Protein AF-A0A3R9M3G0-F1 (afdb_monomer)

Secondary structure (DSSP, 8-state):
-HHHHHHHHHHHHHHHHHHHHHHHHHHHHHHHHHHHHHHHHHHTT--GGGGHHHHHHHHHHHHHHHHHHHHHHHHHHHHHHHHHHHHHHHHHHHHHHHHHHHHHHHHH--

Mean predicted aligned error: 5.6 Å

Solvent-accessible surface area (backbone atoms only — not comparable to full-atom values): 6015 Å² total; per-residue (Å²): 109,68,70,58,50,53,50,53,52,50,50,54,52,51,53,51,50,53,50,52,54,50,52,54,50,48,52,52,51,52,52,51,53,52,49,51,51,52,53,49,29,61,74,69,74,47,57,71,74,82,47,42,67,58,55,50,51,53,51,50,53,51,52,53,49,51,52,53,50,51,55,51,50,54,52,51,51,52,52,50,51,51,52,52,51,56,50,50,53,54,49,52,54,49,53,49,50,53,51,49,50,54,53,51,52,60,58,74,75,106

Foldseek 3Di:
DVVVLVVVVVVLVVVLVVLVVVLVVLVVVLVVVVVVVVVVCVVVVHDVVVCVVVNVVSVVVNVVSVVVSVVVNVVSVVVNVVSVVVVVVVVVVVVVVVVVVVVVVVVVVD

Nearest PDB structures (foldseek):
  5xg2-assembly1_A  TM=6.307E-01  e=4.246E+00  Pyrococcus yayanosii CH1
  8i4v-assembly1_A  TM=4.478E-01  e=6.377E+00  Saccharomyces cerevisiae S288C
  6zbf-assembly1_D  TM=4.834E-01  e=8.949E+00  Plasmodium falciparum

Organism: Streptococcus oralis (NCBI:txid1303)

Radius of gyration: 26.91 Å; Cα contacts (8 Å, |Δi|>4): 25; chains: 1; bounding box: 56×14×83 Å

Structure (mmCIF, N/CA/C/O backbone):
data_AF-A0A3R9M3G0-F1
#
_entry.id   AF-A0A3R9M3G0-F1
#
loop_
_atom_site.group_PDB
_atom_site.id
_atom_site.type_symbol
_atom_site.label_atom_id
_atom_site.label_alt_id
_atom_site.label_comp_id
_atom_site.label_asym_id
_atom_site.label_entity_id
_atom_site.label_seq_id
_atom_site.pdbx_PDB_ins_code
_atom_site.Cartn_x
_atom_site.Cartn_y
_atom_site.Cartn_z
_atom_site.occupancy
_atom_site.B_iso_or_equiv
_atom_site.auth_seq_id
_atom_site.auth_comp_id
_atom_site.auth_asym_id
_atom_site.auth_atom_id
_atom_site.pdbx_PDB_model_num
ATOM 1 N N . MET A 1 1 ? 10.636 -7.422 -22.770 1.00 81.06 1 MET A N 1
ATOM 2 C CA . MET A 1 1 ? 11.264 -6.459 -21.835 1.00 81.06 1 MET A CA 1
ATOM 3 C C . MET A 1 1 ? 10.241 -5.455 -21.347 1.00 81.06 1 MET A C 1
ATOM 5 O O . MET A 1 1 ? 10.006 -5.418 -20.151 1.00 81.06 1 MET A O 1
ATOM 9 N N . GLU A 1 2 ? 9.591 -4.715 -22.246 1.00 89.19 2 GLU A N 1
ATOM 10 C CA . GLU A 1 2 ? 8.506 -3.792 -21.883 1.00 89.19 2 GLU A CA 1
ATOM 11 C C . GLU A 1 2 ? 7.315 -4.504 -21.225 1.00 89.19 2 GLU A C 1
ATOM 13 O O . GLU A 1 2 ? 6.927 -4.134 -20.124 1.00 89.19 2 GLU A O 1
ATOM 18 N N . ASP A 1 3 ? 6.819 -5.599 -21.808 1.00 92.31 3 ASP A N 1
ATOM 19 C CA . ASP A 1 3 ? 5.690 -6.355 -21.233 1.00 92.31 3 ASP A CA 1
ATOM 20 C C . ASP A 1 3 ? 5.959 -6.874 -19.813 1.00 92.31 3 ASP A C 1
ATOM 22 O O . ASP A 1 3 ? 5.081 -6.871 -18.951 1.00 92.31 3 ASP A O 1
ATOM 26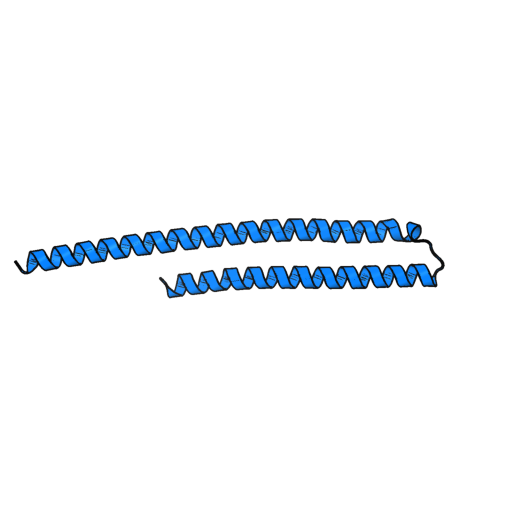 N N . GLU A 1 4 ? 7.191 -7.315 -19.548 1.00 91.12 4 GLU A N 1
ATOM 27 C CA . GLU A 1 4 ? 7.599 -7.807 -18.232 1.00 91.12 4 GLU A CA 1
ATOM 28 C C . GLU A 1 4 ? 7.693 -6.662 -17.216 1.00 91.12 4 GLU A C 1
ATOM 30 O O . GLU A 1 4 ? 7.199 -6.795 -16.096 1.00 91.12 4 GLU A O 1
ATOM 35 N N . TYR A 1 5 ? 8.242 -5.516 -17.630 1.00 92.19 5 TYR A N 1
ATOM 36 C CA . TYR A 1 5 ? 8.252 -4.285 -16.841 1.00 92.19 5 TYR A CA 1
ATOM 37 C C . TYR A 1 5 ? 6.827 -3.823 -16.502 1.00 92.19 5 TYR A C 1
ATOM 39 O O . TYR A 1 5 ? 6.522 -3.570 -15.336 1.00 92.19 5 TYR A O 1
ATOM 47 N N . LEU A 1 6 ? 5.927 -3.782 -17.488 1.00 94.50 6 LEU A N 1
ATOM 48 C CA . LEU A 1 6 ? 4.528 -3.393 -17.293 1.00 94.50 6 LEU A CA 1
ATOM 49 C C . LEU A 1 6 ? 3.797 -4.354 -16.354 1.00 94.50 6 LEU A C 1
ATOM 51 O O . LEU A 1 6 ? 3.055 -3.915 -15.474 1.00 94.50 6 LEU A O 1
ATOM 55 N N . LYS A 1 7 ? 4.043 -5.661 -16.488 1.00 95.44 7 LYS A N 1
ATOM 56 C CA . LYS A 1 7 ? 3.483 -6.669 -15.586 1.00 95.44 7 LYS A CA 1
ATOM 57 C C . LYS A 1 7 ? 3.948 -6.448 -14.148 1.00 95.44 7 LYS A C 1
ATOM 59 O O . LYS A 1 7 ? 3.116 -6.441 -13.246 1.00 95.44 7 LYS A O 1
ATOM 64 N N . GLN A 1 8 ? 5.243 -6.231 -13.922 1.00 92.81 8 GLN A N 1
ATOM 65 C CA . GLN A 1 8 ? 5.771 -5.962 -12.580 1.00 92.81 8 GLN A CA 1
ATOM 66 C C . GLN A 1 8 ? 5.240 -4.634 -12.014 1.00 92.81 8 GLN A C 1
ATOM 68 O O . GLN A 1 8 ? 4.831 -4.572 -10.855 1.00 92.81 8 GLN A O 1
ATOM 73 N N . LYS A 1 9 ? 5.107 -3.595 -12.839 1.00 93.69 9 LYS A N 1
ATOM 74 C CA . LYS A 1 9 ? 4.496 -2.323 -12.430 1.00 93.69 9 LYS A CA 1
ATOM 75 C C . LYS A 1 9 ? 3.038 -2.479 -11.986 1.00 93.69 9 LYS A C 1
ATOM 77 O O . LYS A 1 9 ? 2.629 -1.936 -10.958 1.00 93.69 9 LYS A O 1
ATOM 82 N N . ALA A 1 10 ? 2.268 -3.289 -12.711 1.00 94.94 10 ALA A N 1
ATOM 83 C CA . ALA A 1 10 ? 0.909 -3.638 -12.314 1.00 94.94 10 ALA A CA 1
ATOM 84 C C . ALA A 1 10 ? 0.881 -4.385 -10.968 1.00 94.94 10 ALA A C 1
ATOM 86 O O . ALA A 1 10 ? -0.008 -4.137 -10.155 1.00 94.94 10 ALA A O 1
ATOM 87 N N . THR A 1 11 ? 1.874 -5.239 -10.678 1.00 95.69 11 THR A N 1
ATOM 88 C CA . THR A 1 11 ? 1.952 -5.902 -9.364 1.00 95.69 11 THR A CA 1
ATOM 89 C C . THR A 1 11 ? 2.177 -4.924 -8.214 1.00 95.69 11 THR A C 1
ATOM 91 O O . THR A 1 11 ? 1.505 -5.060 -7.195 1.00 95.69 11 THR A O 1
ATOM 94 N N . PHE A 1 12 ? 3.021 -3.898 -8.377 1.00 93.31 12 PHE A N 1
ATOM 95 C CA . PHE A 1 12 ? 3.203 -2.864 -7.348 1.00 93.31 12 PHE A CA 1
ATOM 96 C C . PHE A 1 12 ? 1.925 -2.058 -7.110 1.00 93.31 12 PHE A C 1
ATOM 98 O O . PHE A 1 12 ? 1.551 -1.801 -5.965 1.00 93.31 12 PHE A O 1
ATOM 105 N N . THR A 1 13 ? 1.202 -1.731 -8.184 1.00 93.31 13 THR A N 1
ATOM 106 C CA . THR A 1 13 ? -0.094 -1.042 -8.088 1.00 93.31 13 THR A CA 1
ATOM 107 C C . THR A 1 13 ? -1.112 -1.887 -7.320 1.00 93.31 13 THR A C 1
ATOM 109 O O . THR A 1 13 ? -1.757 -1.390 -6.398 1.00 93.31 13 THR A O 1
ATOM 112 N N . ASN A 1 14 ? -1.212 -3.180 -7.637 1.00 95.81 14 ASN A N 1
ATOM 113 C CA . ASN A 1 14 ? -2.104 -4.094 -6.924 1.00 95.81 14 ASN A CA 1
ATOM 114 C C . ASN A 1 14 ? -1.730 -4.212 -5.442 1.00 95.81 14 ASN A C 1
ATOM 116 O O . ASN A 1 14 ? -2.604 -4.115 -4.587 1.00 95.81 14 ASN A O 1
ATOM 120 N N . GLN A 1 15 ? -0.440 -4.339 -5.124 1.00 94.25 15 GLN A N 1
ATOM 121 C CA . GLN A 1 15 ? 0.028 -4.421 -3.738 1.00 94.25 15 GLN A CA 1
ATOM 122 C C . GLN A 1 15 ? -0.301 -3.154 -2.936 1.00 94.25 15 GLN A C 1
ATOM 124 O O . GLN A 1 15 ? -0.714 -3.252 -1.781 1.00 94.25 15 GLN A O 1
ATOM 129 N N . ARG A 1 16 ? -0.183 -1.963 -3.537 1.00 94.12 16 ARG A N 1
ATOM 130 C CA . ARG A 1 16 ? -0.610 -0.707 -2.896 1.00 94.12 16 ARG A CA 1
ATOM 131 C C . ARG A 1 16 ? -2.117 -0.665 -2.666 1.00 94.12 16 ARG A C 1
ATOM 133 O O . ARG A 1 16 ? -2.551 -0.308 -1.574 1.00 94.12 16 ARG A O 1
ATOM 140 N N . ASN A 1 17 ? -2.908 -1.073 -3.656 1.00 94.88 17 ASN A N 1
ATOM 141 C CA . ASN A 1 17 ? -4.363 -1.136 -3.515 1.00 94.88 17 ASN A CA 1
ATOM 142 C C . ASN A 1 17 ? -4.770 -2.079 -2.376 1.00 94.88 17 ASN A C 1
ATOM 144 O O . ASN A 1 17 ? -5.566 -1.699 -1.521 1.00 94.88 17 ASN A O 1
ATOM 148 N N . GLU A 1 18 ? -4.162 -3.263 -2.297 1.00 95.50 18 GLU A N 1
ATOM 149 C CA . GLU A 1 18 ? -4.408 -4.215 -1.211 1.00 95.50 18 GLU A CA 1
ATOM 150 C C . GLU A 1 18 ? -4.067 -3.633 0.169 1.00 95.50 18 GLU A C 1
ATOM 152 O O . GLU A 1 18 ? -4.801 -3.866 1.135 1.00 95.50 18 GLU A O 1
ATOM 157 N N . LEU A 1 19 ? -2.976 -2.868 0.284 1.00 94.88 19 LEU A N 1
ATOM 158 C CA . LEU A 1 19 ? -2.612 -2.187 1.530 1.00 94.88 19 LEU A CA 1
ATOM 159 C C . LEU A 1 19 ? -3.653 -1.143 1.930 1.00 94.88 19 LEU A C 1
ATOM 161 O O . LEU A 1 19 ? -4.070 -1.127 3.090 1.00 94.88 19 LEU A O 1
ATOM 165 N N . TYR A 1 20 ? -4.117 -0.323 0.985 1.00 93.12 20 TYR A N 1
ATOM 166 C CA . TYR A 1 20 ? -5.169 0.658 1.251 1.00 93.12 20 TYR A CA 1
ATOM 167 C C . TYR A 1 20 ? -6.476 -0.008 1.668 1.00 93.12 20 TYR A C 1
ATOM 169 O O . TYR A 1 20 ? -7.056 0.367 2.684 1.00 93.12 20 TYR A O 1
ATOM 177 N N . GLU A 1 21 ? -6.894 -1.068 0.979 1.00 95.69 21 GLU A N 1
ATOM 178 C CA . GLU A 1 21 ? -8.087 -1.822 1.360 1.00 95.69 21 GLU A CA 1
ATOM 179 C C . GLU A 1 21 ? -7.964 -2.463 2.746 1.00 95.69 21 GLU A C 1
ATOM 181 O O . GLU A 1 21 ? -8.948 -2.574 3.479 1.00 95.69 21 GLU A O 1
ATOM 186 N N . ARG A 1 22 ? -6.779 -2.961 3.117 1.00 93.88 22 ARG A N 1
ATOM 187 C CA . ARG A 1 22 ? -6.540 -3.521 4.457 1.00 93.88 22 ARG A CA 1
ATOM 188 C C . ARG A 1 22 ? -6.608 -2.440 5.528 1.00 93.88 22 ARG A C 1
ATOM 190 O O . ARG A 1 22 ? -7.267 -2.657 6.541 1.00 93.88 22 ARG A O 1
ATOM 197 N N . ARG A 1 23 ? -5.994 -1.282 5.285 1.00 93.50 23 ARG A N 1
ATOM 198 C CA . ARG A 1 23 ? -6.057 -0.124 6.183 1.00 93.50 23 ARG A CA 1
ATOM 199 C C . ARG A 1 23 ? -7.498 0.341 6.385 1.00 93.50 23 ARG A C 1
ATOM 201 O O . ARG A 1 23 ? -7.928 0.535 7.517 1.00 93.50 23 ARG A O 1
ATOM 208 N N . ASP A 1 24 ? -8.257 0.468 5.304 1.00 94.88 24 ASP A N 1
ATOM 209 C CA . ASP A 1 24 ? -9.642 0.932 5.362 1.00 94.88 24 ASP A CA 1
ATOM 210 C C . ASP A 1 24 ? -10.552 -0.099 6.052 1.00 94.88 24 ASP A C 1
ATOM 212 O O . ASP A 1 24 ? -11.443 0.265 6.820 1.00 94.88 24 ASP A O 1
ATOM 216 N N . ARG A 1 25 ? -10.299 -1.401 5.845 1.00 95.56 25 ARG A N 1
ATOM 217 C CA . ARG A 1 25 ? -10.964 -2.475 6.603 1.00 95.56 25 ARG A CA 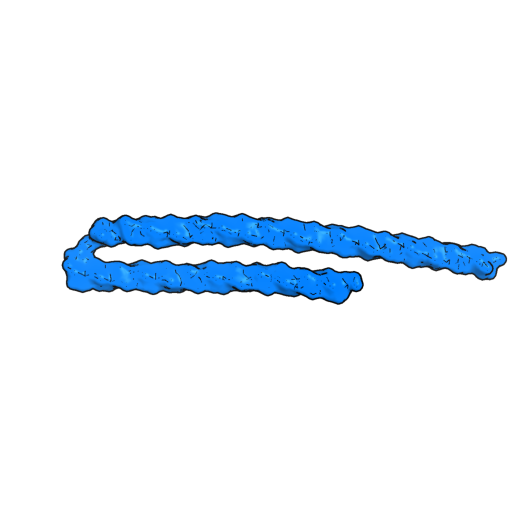1
ATOM 218 C C . ARG A 1 25 ? -10.667 -2.387 8.095 1.00 95.56 25 ARG A C 1
ATOM 220 O O . ARG A 1 25 ? -11.598 -2.497 8.887 1.00 95.56 25 ARG A O 1
ATOM 227 N N . LEU A 1 26 ? -9.408 -2.174 8.478 1.00 94.69 26 LEU A N 1
ATOM 228 C CA . LEU A 1 26 ? -9.033 -2.032 9.883 1.00 94.69 26 LEU A CA 1
ATOM 229 C C . LEU A 1 26 ? -9.724 -0.824 10.524 1.00 94.69 26 LEU A C 1
ATOM 231 O O . LEU A 1 26 ? -10.282 -0.965 11.606 1.00 94.69 26 LEU A O 1
ATOM 235 N N . ALA A 1 27 ? -9.753 0.323 9.843 1.00 94.44 27 ALA A N 1
ATOM 236 C CA . ALA A 1 27 ? -10.424 1.521 10.346 1.00 94.44 27 ALA A CA 1
ATOM 237 C C . ALA A 1 27 ? -11.909 1.261 10.657 1.00 94.44 27 ALA A C 1
ATOM 239 O O . ALA A 1 27 ? -12.382 1.622 11.732 1.00 94.44 27 ALA A O 1
ATOM 240 N N . ARG A 1 28 ? -12.618 0.554 9.765 1.00 96.19 28 ARG A N 1
ATOM 241 C CA . ARG A 1 28 ? -14.020 0.160 9.990 1.00 96.19 28 ARG A CA 1
ATOM 242 C C . ARG A 1 28 ? -14.184 -0.792 11.172 1.00 96.19 28 ARG A C 1
ATOM 244 O O . ARG A 1 28 ? -15.133 -0.649 11.931 1.00 96.19 28 ARG A O 1
ATOM 251 N N . ILE A 1 29 ? -13.282 -1.765 11.325 1.00 96.06 29 ILE A N 1
ATOM 252 C CA . ILE A 1 29 ? -13.314 -2.701 12.461 1.00 96.06 29 ILE A CA 1
ATOM 253 C C . ILE A 1 29 ? -13.102 -1.942 13.771 1.00 96.06 29 ILE A C 1
ATOM 255 O O . ILE A 1 29 ? -13.837 -2.159 14.724 1.00 96.06 29 ILE A O 1
ATOM 259 N N . VAL A 1 30 ? -12.129 -1.032 13.818 1.00 94.69 30 VAL A N 1
ATOM 260 C CA . VAL A 1 30 ? -11.848 -0.229 15.015 1.00 94.69 30 VAL A CA 1
ATOM 261 C C . VAL A 1 30 ? -13.036 0.659 15.382 1.00 94.69 30 VAL A C 1
ATOM 263 O O . VAL A 1 30 ? -13.378 0.753 16.558 1.00 94.69 30 VAL A O 1
ATOM 266 N N . GLU A 1 31 ? -13.694 1.268 14.395 1.00 95.50 31 GLU A N 1
ATOM 267 C CA . GLU A 1 31 ? -14.910 2.057 14.608 1.00 95.50 31 GLU A CA 1
ATOM 268 C C . GLU A 1 31 ? -16.066 1.203 15.159 1.00 95.50 31 GLU A C 1
ATOM 270 O O . GLU A 1 31 ? -16.704 1.585 16.142 1.00 95.50 31 GLU A O 1
ATOM 275 N N . ASP A 1 32 ? -16.295 0.019 14.583 1.00 97.19 32 ASP A N 1
ATOM 276 C CA . ASP A 1 32 ? -17.317 -0.927 15.045 1.00 97.19 32 ASP A CA 1
ATOM 277 C C . ASP A 1 32 ? -17.041 -1.412 16.480 1.00 97.19 32 ASP A C 1
ATOM 279 O O . ASP A 1 32 ? -17.924 -1.385 17.339 1.00 97.19 32 ASP A O 1
ATOM 283 N N . GLU A 1 33 ? -15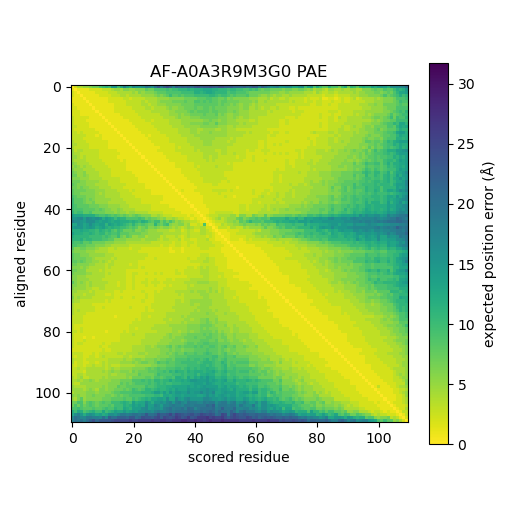.797 -1.785 16.787 1.00 96.25 33 GLU A N 1
ATOM 284 C CA . GLU A 1 33 ? -15.386 -2.224 18.124 1.00 96.25 33 GLU A CA 1
ATOM 285 C C . GLU A 1 33 ? -15.486 -1.102 19.171 1.00 96.25 33 GLU A C 1
ATOM 287 O O . GLU A 1 33 ? -15.977 -1.325 20.283 1.00 96.25 33 GLU A O 1
ATOM 292 N N . ALA A 1 34 ? -15.112 0.131 18.818 1.00 95.25 34 ALA A N 1
ATOM 293 C CA . ALA A 1 34 ? -15.312 1.294 19.681 1.00 95.25 34 ALA A CA 1
ATOM 294 C C . ALA A 1 34 ? -16.807 1.550 19.954 1.00 95.25 34 ALA A C 1
ATOM 296 O O . ALA A 1 34 ? -17.199 1.833 21.094 1.00 95.25 34 ALA A O 1
ATOM 297 N N . GLY A 1 35 ? -17.655 1.395 18.934 1.00 95.12 35 GLY A N 1
ATOM 298 C CA . GLY A 1 35 ? -19.108 1.499 19.060 1.00 95.12 35 GLY A CA 1
ATOM 299 C C . GLY A 1 35 ? -19.700 0.434 19.987 1.00 95.12 35 GLY A C 1
ATOM 300 O O . GLY A 1 35 ? -20.505 0.754 20.868 1.00 95.12 35 GLY A O 1
ATOM 301 N N . LYS A 1 36 ? -19.258 -0.824 19.858 1.00 96.44 36 LYS A N 1
ATOM 302 C CA . LYS A 1 36 ? -19.671 -1.928 20.742 1.00 96.44 36 LYS A CA 1
ATOM 303 C C . LYS A 1 36 ? -19.288 -1.671 22.194 1.00 96.44 36 LYS A C 1
ATOM 305 O O . LYS A 1 36 ? -20.134 -1.844 23.073 1.00 96.44 36 LYS A O 1
ATOM 310 N N . MET A 1 37 ? -18.057 -1.225 22.450 1.00 95.31 37 MET A N 1
ATOM 311 C CA . MET A 1 37 ? -17.616 -0.892 23.807 1.00 95.31 37 MET A CA 1
ATOM 312 C C . MET A 1 37 ? -18.430 0.266 24.386 1.00 95.31 37 MET A C 1
ATOM 314 O O . MET A 1 37 ? -18.903 0.186 25.517 1.00 95.31 37 MET A O 1
ATOM 318 N N . THR A 1 38 ? -18.689 1.306 23.593 1.00 93.56 38 THR A N 1
ATOM 319 C CA . THR A 1 38 ? -19.529 2.435 24.019 1.00 93.56 38 THR A CA 1
ATOM 320 C C . THR A 1 38 ? -20.926 1.961 24.425 1.00 93.56 38 THR A C 1
ATOM 322 O O . THR A 1 38 ? -21.415 2.308 25.501 1.00 93.56 38 THR A O 1
ATOM 325 N N . ALA A 1 39 ? -21.557 1.117 23.605 1.00 94.75 39 ALA A N 1
ATOM 326 C CA . ALA A 1 39 ? -22.873 0.560 23.901 1.00 94.75 39 ALA A CA 1
ATOM 327 C C . ALA A 1 39 ? -22.863 -0.354 25.139 1.00 94.75 39 ALA A C 1
ATOM 329 O O . ALA A 1 39 ? -23.825 -0.361 25.909 1.00 94.75 39 ALA A O 1
ATOM 330 N N . PHE A 1 40 ? -21.790 -1.122 25.344 1.00 94.75 40 PHE A N 1
ATOM 331 C CA . PHE A 1 40 ? -21.608 -1.958 26.529 1.00 94.75 40 PHE A CA 1
ATOM 332 C C . PHE A 1 40 ? -21.528 -1.116 27.808 1.00 94.75 40 PHE A C 1
ATOM 334 O O . PHE A 1 40 ? -22.281 -1.370 28.750 1.00 94.75 40 PHE A O 1
ATOM 341 N N . LEU A 1 41 ? -20.688 -0.076 27.813 1.00 94.25 41 LEU A N 1
ATOM 342 C CA . LEU A 1 41 ? -20.538 0.824 28.958 1.00 94.25 41 LEU A CA 1
ATOM 343 C C . LEU A 1 41 ? -21.865 1.508 29.305 1.00 94.25 41 LEU A C 1
ATOM 345 O O . LEU A 1 41 ? -22.283 1.497 30.461 1.00 94.25 41 LEU A O 1
ATOM 349 N N . GLN A 1 42 ? -22.582 2.011 28.295 1.00 92.88 42 GLN A N 1
ATOM 350 C CA . GLN A 1 42 ? -23.892 2.640 28.483 1.00 92.88 42 GLN A CA 1
ATOM 351 C C . GLN A 1 42 ? -24.917 1.689 29.114 1.00 92.88 42 GLN A C 1
ATOM 353 O O . GLN A 1 42 ? -25.619 2.073 30.048 1.00 92.88 42 GLN A O 1
ATOM 358 N N . LYS A 1 43 ? -25.004 0.440 28.632 1.00 94.19 43 LYS A N 1
ATOM 359 C CA . LYS A 1 43 ? -25.945 -0.560 29.169 1.00 94.19 43 LYS A CA 1
ATOM 360 C C . LYS A 1 43 ? -25.616 -0.967 30.600 1.00 94.19 43 LYS A C 1
ATOM 362 O O . LYS A 1 43 ? -26.531 -1.196 31.384 1.00 94.19 43 LYS A O 1
ATOM 367 N N . GLY A 1 44 ? -24.331 -1.069 30.925 1.00 90.50 44 GLY A N 1
ATOM 368 C CA . GLY A 1 44 ? -23.867 -1.413 32.265 1.00 90.50 44 GLY A CA 1
ATOM 369 C C . GLY A 1 44 ? -23.853 -0.244 33.250 1.00 90.50 44 GLY A C 1
ATOM 370 O O . GLY A 1 44 ? -23.489 -0.454 34.401 1.00 90.50 44 GLY A O 1
ATOM 371 N N . GLN A 1 45 ? -24.236 0.968 32.817 1.00 89.00 45 GLN A N 1
ATOM 372 C CA . GLN A 1 45 ? -24.077 2.210 33.589 1.00 89.00 45 GLN A CA 1
ATOM 373 C C . GLN A 1 45 ? -22.623 2.447 34.040 1.00 89.00 45 GLN A C 1
ATOM 375 O O . GLN A 1 45 ? -22.372 3.086 35.060 1.00 89.00 45 GLN A O 1
ATOM 380 N N . TYR A 1 46 ? -21.669 1.930 33.265 1.00 90.75 46 TYR A N 1
ATOM 381 C CA . TYR A 1 46 ? -20.245 2.124 33.484 1.00 90.75 46 TYR A CA 1
ATOM 382 C C . TYR A 1 46 ? -19.798 3.469 32.917 1.00 90.75 46 TYR A C 1
ATOM 384 O O . TYR A 1 46 ? -20.387 4.022 31.983 1.00 90.75 46 TYR A O 1
ATOM 392 N N . SER A 1 47 ? -18.731 3.998 33.495 1.00 87.62 47 SER A N 1
ATOM 393 C CA . SER A 1 47 ? -18.094 5.220 33.037 1.00 87.62 47 SER A CA 1
ATOM 394 C C . SER A 1 47 ? -17.145 4.940 31.869 1.00 87.62 47 SER A C 1
ATOM 396 O O . SER A 1 47 ? -16.717 3.813 31.629 1.00 87.62 47 SER A O 1
ATOM 398 N N . TYR A 1 48 ? -16.746 5.993 31.157 1.00 86.44 48 TYR A N 1
ATOM 399 C CA . TYR A 1 48 ? -15.703 5.886 30.135 1.00 86.44 48 TYR A CA 1
ATOM 400 C C . TYR A 1 48 ? -14.370 5.355 30.699 1.00 86.44 48 TYR A C 1
ATOM 402 O O . TYR A 1 48 ? -13.644 4.659 29.993 1.00 86.44 48 TYR A O 1
ATOM 410 N N . GLN A 1 49 ? -14.065 5.642 31.972 1.00 90.69 49 GLN A N 1
ATOM 411 C CA . GLN A 1 49 ? -12.837 5.183 32.632 1.00 90.69 49 GLN A CA 1
ATOM 412 C C . GLN A 1 49 ? -12.769 3.654 32.712 1.00 90.69 49 GLN A C 1
ATOM 414 O O . GLN A 1 49 ? -11.695 3.082 32.544 1.00 90.69 49 GLN A O 1
ATOM 419 N N . ASP A 1 50 ? -13.916 2.989 32.860 1.00 90.56 50 ASP A N 1
ATOM 420 C CA . ASP A 1 50 ? -13.996 1.527 32.914 1.00 90.56 50 ASP A CA 1
ATOM 421 C C . ASP A 1 50 ? -13.607 0.870 31.574 1.00 90.56 50 ASP A C 1
ATOM 423 O O . ASP A 1 50 ? -13.158 -0.274 31.544 1.00 90.56 50 ASP A O 1
ATOM 427 N N . GLY A 1 51 ? -13.726 1.603 30.460 1.00 91.62 51 GLY A N 1
ATOM 428 C CA 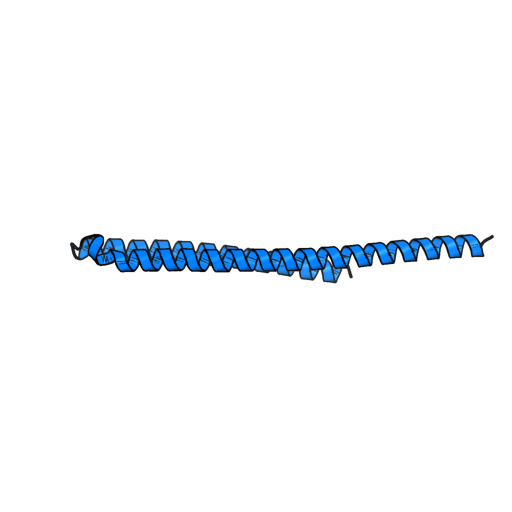. GLY A 1 51 ? -13.302 1.172 29.124 1.00 91.62 51 GLY A CA 1
ATOM 429 C C . GLY A 1 51 ? -11.998 1.802 28.632 1.00 91.62 51 GLY A C 1
ATOM 430 O O . GLY A 1 51 ? -11.601 1.555 27.495 1.00 91.62 51 GLY A O 1
ATOM 431 N N . GLU A 1 52 ? -11.315 2.619 29.439 1.00 94.69 52 GLU A N 1
ATOM 432 C CA . GLU A 1 52 ? -10.171 3.415 28.978 1.00 94.69 52 GLU A CA 1
ATOM 433 C C . GLU A 1 52 ? -9.049 2.539 28.405 1.00 94.69 52 GLU A C 1
ATOM 435 O O . GLU A 1 52 ? -8.496 2.843 27.348 1.00 94.69 52 GLU A O 1
ATOM 440 N N . GLN A 1 53 ? -8.741 1.424 29.073 1.00 95.06 53 GLN A N 1
ATOM 441 C CA . GLN A 1 53 ? -7.714 0.489 28.609 1.00 95.06 53 GLN A CA 1
ATOM 442 C C . GLN A 1 53 ? -8.045 -0.074 27.224 1.00 95.06 53 GLN A C 1
ATOM 444 O O . GLN A 1 53 ? -7.160 -0.160 26.379 1.00 95.06 53 GLN A O 1
ATOM 449 N N . PHE A 1 54 ? -9.316 -0.384 26.963 1.00 95.12 54 PHE A N 1
ATOM 450 C CA . PHE A 1 54 ? -9.760 -0.885 25.666 1.00 95.12 54 PH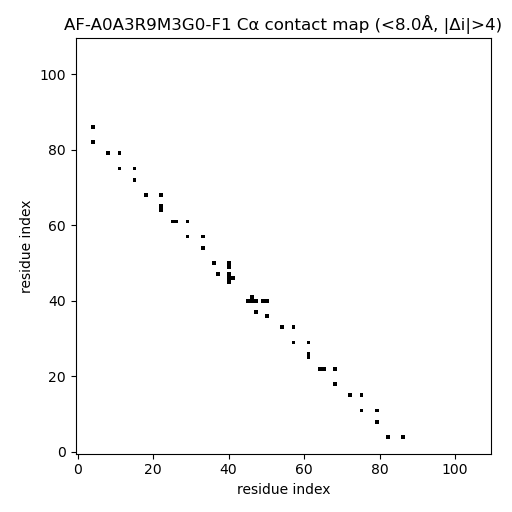E A CA 1
ATOM 451 C C . PHE A 1 54 ? -9.566 0.155 24.559 1.00 95.12 54 PHE A C 1
ATOM 453 O O . PHE A 1 54 ? -8.988 -0.156 23.519 1.00 95.12 54 PHE A O 1
ATOM 460 N N . TYR A 1 55 ? -9.983 1.404 24.792 1.00 95.12 55 TYR A N 1
ATOM 461 C CA . TYR A 1 55 ? -9.792 2.472 23.807 1.00 95.12 55 TYR A CA 1
ATOM 462 C C . TYR A 1 55 ? -8.312 2.776 23.566 1.00 95.12 55 TYR A C 1
ATOM 464 O O . TYR A 1 55 ? -7.913 2.966 22.418 1.00 95.12 55 TYR A O 1
ATOM 472 N N . ARG A 1 56 ? -7.480 2.747 24.616 1.00 96.19 56 ARG A N 1
ATOM 473 C CA . ARG A 1 56 ? -6.022 2.869 24.474 1.00 96.19 56 ARG A CA 1
ATOM 474 C C . ARG A 1 56 ? -5.443 1.739 23.623 1.00 96.19 56 ARG A C 1
ATOM 476 O O . ARG A 1 56 ? -4.637 2.011 22.742 1.00 96.19 56 ARG A O 1
ATOM 483 N N . SER A 1 57 ? -5.873 0.493 23.833 1.00 95.56 57 SER A N 1
ATOM 484 C CA . SER A 1 57 ? -5.433 -0.641 23.011 1.00 95.56 57 SER A CA 1
ATOM 485 C C . SER A 1 57 ? -5.875 -0.519 21.550 1.00 95.56 57 SER A C 1
ATOM 487 O O . SER A 1 57 ? -5.081 -0.809 20.659 1.00 95.56 57 SER A O 1
ATOM 489 N N . LEU A 1 58 ? -7.101 -0.051 21.282 1.00 95.56 58 LEU A N 1
ATOM 490 C CA . LEU A 1 58 ? -7.560 0.221 19.913 1.00 95.56 58 LEU A CA 1
ATOM 491 C C . LEU A 1 58 ? -6.738 1.323 19.238 1.00 95.56 58 LEU A C 1
ATOM 493 O O . LEU A 1 58 ? -6.369 1.188 18.071 1.00 95.56 58 LEU A O 1
ATOM 497 N N . GLN A 1 59 ? -6.430 2.396 19.968 1.00 95.00 59 GLN A N 1
ATOM 498 C CA . GLN A 1 59 ? -5.590 3.473 19.458 1.00 95.00 59 GLN A CA 1
ATOM 499 C C . GLN A 1 59 ? -4.176 2.969 19.144 1.00 95.00 59 GLN A C 1
ATOM 501 O O . GLN A 1 59 ? -3.674 3.217 18.050 1.00 95.00 59 GLN A O 1
ATOM 506 N N . GLN A 1 60 ? -3.566 2.207 20.053 1.00 96.31 60 GLN A N 1
ATOM 507 C CA . GLN A 1 60 ? -2.238 1.637 19.837 1.00 96.31 60 GLN A CA 1
ATOM 508 C C . GLN A 1 60 ? -2.213 0.698 18.622 1.00 96.31 60 GLN A C 1
ATOM 510 O O . GLN A 1 60 ? -1.320 0.798 17.789 1.00 96.31 60 GLN A O 1
ATOM 515 N N . LEU A 1 61 ? -3.231 -0.154 18.457 1.00 94.62 61 LEU A N 1
ATOM 516 C CA . LEU A 1 61 ? -3.356 -1.021 17.282 1.00 94.62 61 LEU A CA 1
ATOM 517 C C . LEU A 1 61 ? -3.413 -0.216 15.972 1.00 94.62 61 LEU A C 1
ATOM 519 O O . LEU A 1 61 ? -2.812 -0.611 14.970 1.00 94.62 61 LEU A O 1
ATOM 523 N N . MET A 1 62 ? -4.129 0.911 15.967 1.00 95.06 62 MET A N 1
ATOM 524 C CA . MET A 1 62 ? -4.188 1.809 14.812 1.00 95.06 62 MET A CA 1
ATOM 525 C C . MET A 1 62 ? -2.834 2.453 14.516 1.00 95.06 62 MET A C 1
ATOM 527 O O . MET A 1 62 ? -2.438 2.517 13.353 1.00 95.06 62 MET A O 1
ATOM 531 N N . GLU A 1 63 ? -2.127 2.919 15.542 1.00 95.62 63 GLU A N 1
ATOM 532 C CA . GLU A 1 63 ? -0.799 3.524 15.410 1.00 95.62 63 GLU A CA 1
ATOM 533 C C . GLU A 1 63 ? 0.224 2.511 14.877 1.00 95.62 63 GLU A C 1
ATOM 535 O O . GLU A 1 63 ? 0.895 2.783 13.876 1.00 95.62 63 GLU A O 1
ATOM 540 N N . ASP A 1 64 ? 0.263 1.310 15.458 1.00 94.69 64 ASP A N 1
ATOM 541 C CA . ASP A 1 64 ? 1.134 0.215 15.024 1.00 94.69 64 ASP A CA 1
ATOM 542 C C . ASP A 1 64 ? 0.831 -0.187 13.574 1.00 94.69 64 ASP A C 1
ATOM 544 O O . ASP A 1 64 ? 1.736 -0.324 12.744 1.00 94.69 64 ASP A O 1
ATOM 548 N N . SER A 1 65 ? -0.452 -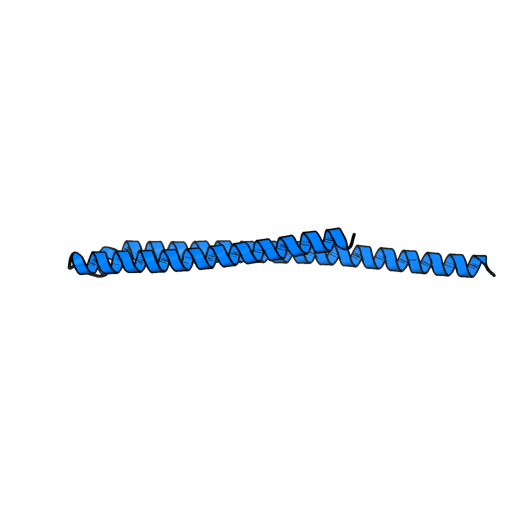0.315 13.217 1.00 93.06 65 SER A N 1
ATOM 549 C CA . SER A 1 65 ? -0.835 -0.627 11.840 1.00 93.06 65 SER A CA 1
ATOM 550 C C . SER A 1 65 ? -0.448 0.483 10.868 1.00 93.06 65 SER A C 1
ATOM 552 O O . SER A 1 65 ? -0.005 0.178 9.762 1.00 93.06 65 SER A O 1
ATOM 554 N N . GLN A 1 66 ? -0.621 1.756 11.231 1.00 94.12 66 GLN A N 1
ATOM 555 C CA . GLN A 1 66 ? -0.223 2.874 10.374 1.00 94.12 66 GLN A CA 1
ATOM 556 C C . GLN A 1 66 ? 1.286 2.889 10.149 1.00 94.12 66 GLN A C 1
ATOM 558 O O . GLN A 1 66 ? 1.727 3.120 9.022 1.00 94.12 66 GLN A O 1
ATOM 563 N N . PHE A 1 67 ? 2.068 2.617 11.194 1.00 94.75 67 PHE A N 1
ATOM 564 C CA . PHE A 1 67 ? 3.517 2.512 11.096 1.00 94.75 67 PHE A CA 1
ATOM 565 C C . PHE A 1 67 ? 3.932 1.414 10.108 1.00 94.75 67 PHE A C 1
ATOM 567 O O . PHE A 1 67 ? 4.695 1.676 9.177 1.00 94.75 67 PHE A O 1
ATOM 574 N N . VAL A 1 68 ? 3.364 0.212 10.245 1.00 94.50 68 VAL A N 1
ATOM 575 C CA . VAL A 1 68 ? 3.639 -0.914 9.338 1.00 94.50 68 VAL A CA 1
ATOM 576 C C . VAL A 1 68 ? 3.201 -0.607 7.904 1.00 94.50 68 VAL A C 1
ATOM 578 O O . VAL A 1 68 ? 3.936 -0.908 6.963 1.00 94.50 68 VAL A O 1
ATOM 581 N N . CYS A 1 69 ? 2.031 0.013 7.711 1.00 93.88 69 CYS A N 1
ATOM 582 C CA . CYS A 1 69 ? 1.561 0.397 6.380 1.00 93.88 69 CYS A CA 1
ATOM 583 C C . CYS A 1 69 ? 2.519 1.379 5.703 1.00 93.88 69 CYS A C 1
ATOM 585 O O . CYS A 1 69 ? 2.900 1.130 4.564 1.00 93.88 69 CYS A O 1
ATOM 587 N N . ARG A 1 70 ? 2.950 2.437 6.402 1.00 94.38 70 ARG A N 1
ATOM 588 C CA . ARG A 1 70 ? 3.896 3.421 5.850 1.00 94.38 70 ARG A CA 1
ATOM 589 C C . ARG A 1 70 ? 5.225 2.779 5.475 1.00 94.38 70 ARG A C 1
ATOM 591 O O . ARG A 1 70 ? 5.687 2.958 4.358 1.00 94.38 70 ARG A O 1
ATOM 598 N N . HIS A 1 71 ? 5.786 1.960 6.366 1.00 96.25 71 HIS A N 1
ATOM 599 C CA . HIS A 1 71 ? 7.028 1.241 6.078 1.00 96.25 71 HIS A CA 1
ATOM 600 C C . HIS A 1 71 ? 6.900 0.384 4.814 1.00 96.25 71 HIS A C 1
ATOM 602 O O . HIS A 1 71 ? 7.789 0.356 3.966 1.00 96.25 71 HIS A O 1
ATOM 608 N N . ARG A 1 72 ? 5.765 -0.305 4.657 1.00 95.12 72 ARG A N 1
ATOM 609 C CA . ARG A 1 72 ? 5.521 -1.121 3.472 1.00 95.12 72 ARG A CA 1
ATOM 610 C C . ARG A 1 72 ? 5.321 -0.281 2.208 1.00 95.12 72 ARG A C 1
ATOM 612 O O . ARG A 1 72 ? 5.766 -0.700 1.145 1.00 95.12 72 ARG A O 1
ATOM 619 N N . GLU A 1 73 ? 4.664 0.871 2.295 1.00 95.06 73 GLU A N 1
ATOM 620 C CA . GLU A 1 73 ? 4.554 1.808 1.171 1.00 95.06 73 GLU A CA 1
ATOM 621 C C . GLU A 1 73 ? 5.931 2.296 0.710 1.00 95.06 73 GLU A C 1
ATOM 623 O O . GLU A 1 73 ? 6.204 2.271 -0.491 1.00 95.06 73 GLU A O 1
ATOM 628 N N . ASP A 1 74 ? 6.808 2.654 1.649 1.00 96.19 74 ASP A N 1
ATOM 629 C CA . ASP A 1 74 ? 8.172 3.099 1.355 1.00 96.19 74 ASP A CA 1
ATOM 630 C C . ASP A 1 74 ? 8.993 1.993 0.669 1.00 96.19 74 ASP A C 1
ATOM 632 O O . ASP A 1 74 ? 9.685 2.243 -0.321 1.00 96.19 74 ASP A O 1
ATOM 636 N N . GLU A 1 75 ? 8.877 0.745 1.136 1.00 96.31 75 GLU A N 1
ATOM 637 C CA . GLU A 1 75 ? 9.507 -0.414 0.490 1.00 96.31 75 GLU A CA 1
ATOM 638 C C . GLU A 1 75 ? 9.023 -0.616 -0.949 1.00 96.31 75 GLU A C 1
ATOM 640 O O . GLU A 1 75 ? 9.833 -0.854 -1.848 1.00 96.31 75 GLU A O 1
ATOM 645 N N . LEU A 1 76 ? 7.708 -0.541 -1.175 1.00 95.69 76 LEU A N 1
ATOM 646 C CA . LEU A 1 76 ? 7.125 -0.703 -2.507 1.00 95.69 76 LEU A CA 1
ATOM 647 C C . LEU A 1 76 ? 7.573 0.415 -3.444 1.00 95.69 76 LEU A C 1
ATOM 649 O O . LEU A 1 76 ? 7.922 0.140 -4.591 1.00 95.69 76 LEU A O 1
ATOM 653 N N . GLN A 1 77 ? 7.615 1.652 -2.948 1.00 95.50 77 GLN A N 1
ATOM 654 C CA . GLN A 1 77 ? 8.099 2.799 -3.707 1.00 95.50 77 GLN A CA 1
ATOM 655 C C . GLN A 1 77 ? 9.563 2.609 -4.114 1.00 95.50 77 GLN A C 1
ATOM 657 O O . GLN A 1 77 ? 9.906 2.755 -5.286 1.00 95.50 77 GLN A O 1
ATOM 662 N N . TYR A 1 78 ? 10.417 2.201 -3.173 1.00 97.00 78 TYR A N 1
ATOM 663 C CA . TYR A 1 78 ? 11.824 1.924 -3.453 1.00 97.00 78 TYR A CA 1
ATOM 664 C C . TYR A 1 78 ? 12.005 0.824 -4.510 1.00 97.00 78 TYR A C 1
ATOM 666 O O . TYR A 1 78 ? 12.816 0.962 -5.429 1.00 97.00 78 TYR A O 1
ATOM 674 N N . GLN A 1 79 ? 11.241 -0.266 -4.409 1.00 95.50 79 GLN A N 1
ATOM 675 C CA . GLN A 1 79 ? 11.295 -1.364 -5.377 1.00 95.50 79 GLN A CA 1
ATOM 676 C C . GLN A 1 79 ? 10.811 -0.939 -6.769 1.00 95.50 79 GLN A C 1
ATOM 678 O O . GLN A 1 79 ? 11.427 -1.313 -7.770 1.00 95.50 79 GLN A O 1
ATOM 683 N N . GLU A 1 80 ? 9.750 -0.135 -6.847 1.00 95.31 80 GLU A N 1
ATOM 684 C CA . GLU A 1 80 ? 9.260 0.410 -8.113 1.00 95.31 80 GLU A CA 1
ATOM 685 C C . GLU A 1 80 ? 10.295 1.353 -8.752 1.00 95.31 80 GLU A C 1
ATOM 687 O O . GLU A 1 80 ? 10.539 1.283 -9.959 1.00 95.31 80 GLU A O 1
ATOM 692 N N . ASP A 1 81 ? 10.966 2.187 -7.956 1.00 96.56 81 ASP A N 1
ATOM 693 C CA . ASP A 1 81 ? 12.008 3.098 -8.438 1.00 96.56 81 ASP A CA 1
ATOM 694 C C . ASP A 1 81 ? 13.243 2.357 -8.963 1.00 96.56 81 ASP A C 1
ATOM 696 O O . ASP A 1 81 ? 13.790 2.729 -10.008 1.00 96.56 81 ASP A O 1
ATOM 700 N N . LEU A 1 82 ? 13.654 1.275 -8.295 1.00 96.62 82 LEU A N 1
ATOM 701 C CA . LEU A 1 82 ? 14.700 0.385 -8.801 1.00 96.62 82 LEU A CA 1
ATOM 702 C C . LEU A 1 82 ? 14.303 -0.233 -10.144 1.00 96.62 82 LEU A C 1
ATOM 704 O O . LEU A 1 82 ? 15.073 -0.156 -11.103 1.00 96.62 82 LEU A O 1
ATOM 708 N N . LEU A 1 83 ? 13.085 -0.773 -10.242 1.00 95.06 83 LEU A N 1
ATOM 709 C CA . LEU A 1 83 ? 12.576 -1.350 -11.485 1.00 95.06 83 LEU A CA 1
ATOM 710 C C . LEU A 1 83 ? 12.563 -0.316 -12.623 1.00 95.06 83 LEU A C 1
ATOM 712 O O . LEU A 1 83 ? 12.999 -0.602 -13.740 1.00 95.06 83 LEU A O 1
ATOM 716 N N . ASN A 1 84 ? 12.089 0.900 -12.342 1.00 95.12 84 ASN A N 1
ATOM 717 C CA . ASN A 1 84 ? 12.051 2.000 -13.304 1.00 95.12 84 ASN A CA 1
ATOM 718 C C . ASN A 1 84 ? 13.453 2.377 -13.793 1.00 95.12 84 ASN A C 1
ATOM 720 O O . ASN A 1 84 ? 13.657 2.614 -14.987 1.00 95.12 84 ASN A O 1
ATOM 724 N N . ARG A 1 85 ? 14.424 2.436 -12.879 1.00 96.50 85 ARG A N 1
ATOM 725 C CA . ARG A 1 85 ? 15.815 2.753 -13.204 1.00 96.50 85 ARG A CA 1
ATOM 726 C C . ARG A 1 85 ? 16.440 1.682 -14.091 1.00 96.50 85 ARG A C 1
ATOM 728 O O . ARG A 1 85 ? 17.067 2.023 -15.095 1.00 96.50 85 ARG A O 1
ATOM 735 N N . ASP A 1 86 ? 16.247 0.416 -13.745 1.00 95.62 86 ASP A N 1
ATOM 736 C CA . ASP A 1 86 ? 16.785 -0.708 -14.509 1.00 95.62 86 ASP A CA 1
ATOM 737 C C . ASP A 1 86 ? 16.173 -0.780 -15.907 1.00 95.62 86 ASP A C 1
ATOM 739 O O . ASP A 1 86 ? 16.886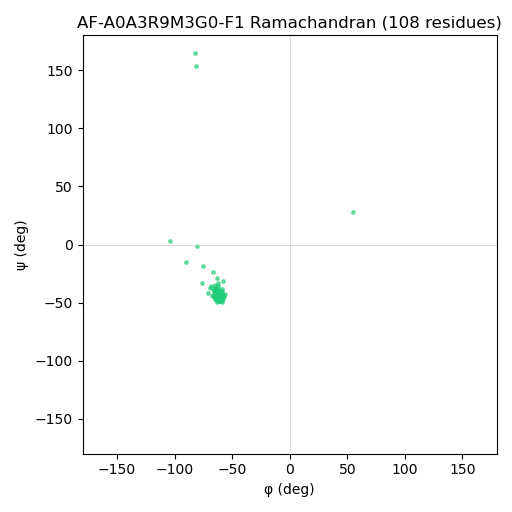 -1.008 -16.886 1.00 95.62 86 ASP A O 1
ATOM 743 N N . TYR A 1 87 ? 14.867 -0.529 -16.023 1.00 94.75 87 TYR A N 1
ATOM 744 C CA . TYR A 1 87 ? 14.193 -0.474 -17.315 1.00 94.75 87 TYR A CA 1
ATOM 745 C C . TYR A 1 87 ? 14.753 0.640 -18.208 1.00 94.75 87 TYR A C 1
ATOM 747 O O . TYR A 1 87 ? 15.120 0.376 -19.353 1.00 94.75 87 TYR A O 1
ATOM 755 N N . ARG A 1 88 ? 14.897 1.862 -17.674 1.00 94.69 88 ARG A N 1
ATOM 756 C CA . ARG A 1 88 ? 15.468 3.001 -18.417 1.00 94.69 88 ARG A CA 1
ATOM 757 C C . ARG A 1 88 ? 16.884 2.718 -18.895 1.00 94.69 88 ARG A C 1
ATOM 759 O O . ARG A 1 88 ? 17.182 2.929 -20.062 1.00 94.69 88 ARG A O 1
ATOM 766 N N . LYS A 1 89 ? 17.728 2.161 -18.025 1.00 96.12 89 LYS A N 1
ATOM 767 C CA . LYS A 1 89 ? 19.102 1.806 -18.391 1.00 96.12 89 LYS A CA 1
ATOM 768 C C . LYS A 1 89 ? 19.137 0.833 -19.573 1.00 96.12 89 LYS A C 1
ATOM 770 O O . LYS A 1 89 ? 19.891 1.037 -20.518 1.00 96.12 89 LYS A O 1
ATOM 775 N N . LYS A 1 90 ? 18.292 -0.201 -19.545 1.00 94.06 90 LYS A N 1
ATOM 776 C CA . LYS A 1 90 ? 18.187 -1.166 -20.648 1.00 94.06 90 LYS A CA 1
ATOM 777 C C . LYS A 1 90 ? 17.661 -0.528 -21.934 1.00 94.06 90 LYS A C 1
ATOM 779 O O . LYS A 1 90 ? 18.083 -0.918 -23.020 1.00 94.06 90 LYS A O 1
ATOM 784 N N . GLN A 1 91 ? 16.750 0.437 -21.826 1.00 94.06 91 GLN A N 1
ATOM 785 C CA . GLN A 1 91 ? 16.262 1.191 -22.976 1.00 94.06 91 GLN A CA 1
ATOM 786 C C . GLN A 1 91 ? 17.386 2.029 -23.607 1.00 94.06 91 GLN A C 1
ATOM 788 O O . GLN A 1 91 ? 17.596 1.937 -24.815 1.00 94.06 91 GLN A O 1
ATOM 793 N N . ASP A 1 92 ? 18.163 2.750 -22.796 1.00 96.00 92 ASP A N 1
ATOM 794 C CA . ASP A 1 92 ? 19.302 3.550 -23.261 1.00 96.00 92 ASP A CA 1
ATOM 795 C C . ASP A 1 92 ? 20.364 2.677 -23.958 1.00 96.00 92 ASP A C 1
ATOM 797 O O . ASP A 1 92 ? 20.878 3.031 -25.021 1.00 96.00 92 ASP A O 1
ATOM 801 N N . GLU A 1 93 ? 20.672 1.502 -23.396 1.00 96.12 93 GLU A N 1
ATOM 802 C CA . GLU A 1 93 ? 21.605 0.527 -23.985 1.00 96.12 93 GLU A CA 1
ATOM 803 C C . GLU A 1 93 ? 21.121 0.019 -25.358 1.00 96.12 93 GLU A C 1
ATOM 805 O O . GLU A 1 93 ? 21.905 -0.095 -26.311 1.00 96.12 93 GLU A O 1
ATOM 810 N N . LEU A 1 94 ? 19.818 -0.253 -25.495 1.00 94.69 94 LEU A N 1
ATOM 811 C CA . LEU A 1 94 ? 19.217 -0.661 -26.767 1.00 94.69 94 LEU A CA 1
ATOM 812 C C . LEU A 1 94 ? 19.255 0.470 -27.800 1.00 94.69 94 LEU A C 1
ATOM 814 O O . LEU A 1 94 ? 19.605 0.228 -28.957 1.00 94.69 94 LEU A O 1
ATOM 818 N N . GLU A 1 95 ? 18.943 1.703 -27.401 1.00 95.38 95 GLU A N 1
ATOM 819 C CA . GLU A 1 95 ? 19.001 2.874 -28.280 1.00 95.38 95 GLU A CA 1
ATOM 820 C C . GLU A 1 95 ? 20.428 3.146 -28.778 1.00 95.38 95 GLU A C 1
ATOM 822 O O . GLU A 1 95 ? 20.629 3.399 -29.972 1.00 95.38 95 GLU A O 1
ATOM 827 N N . GLN A 1 96 ? 21.432 3.012 -27.904 1.00 96.25 96 GLN A N 1
ATOM 828 C CA . GLN A 1 96 ? 22.843 3.093 -28.291 1.00 96.25 96 GLN A CA 1
ATOM 829 C C . GLN A 1 96 ? 23.204 2.026 -29.327 1.00 96.25 96 GLN A C 1
ATOM 831 O O . GLN A 1 96 ? 23.749 2.357 -30.384 1.00 96.25 96 GLN A O 1
ATOM 836 N N . THR A 1 97 ? 22.818 0.772 -29.075 1.00 95.81 97 THR A N 1
ATOM 837 C CA . THR A 1 97 ? 23.082 -0.359 -29.978 1.00 95.81 97 THR A CA 1
ATOM 838 C C . THR A 1 97 ? 22.437 -0.148 -31.351 1.00 95.81 97 THR A C 1
ATOM 840 O O . THR A 1 97 ? 23.073 -0.355 -32.387 1.00 95.81 97 THR A O 1
ATOM 843 N N . ILE A 1 98 ? 21.188 0.328 -31.391 1.00 95.19 98 ILE A N 1
ATOM 844 C CA . ILE A 1 98 ? 20.496 0.680 -32.641 1.00 95.19 98 ILE A CA 1
ATOM 845 C C . ILE A 1 98 ? 21.238 1.808 -33.369 1.00 95.19 98 ILE A C 1
ATOM 847 O O . ILE A 1 98 ? 21.399 1.760 -34.593 1.00 95.19 98 ILE A O 1
ATOM 851 N N . GLY A 1 99 ? 21.706 2.822 -32.639 1.00 95.81 99 GLY A N 1
ATOM 852 C CA . GLY A 1 99 ? 22.502 3.917 -33.188 1.00 95.81 99 GLY A CA 1
ATOM 853 C C . GLY A 1 99 ? 23.808 3.440 -33.828 1.00 95.81 99 GLY A C 1
ATOM 854 O O . GLY A 1 99 ? 24.134 3.857 -34.943 1.00 95.81 99 GLY A O 1
ATOM 855 N N . ASP A 1 100 ? 24.530 2.540 -33.162 1.00 96.00 100 ASP A N 1
ATOM 856 C CA . ASP A 1 100 ? 25.758 1.934 -33.683 1.00 96.00 100 ASP A CA 1
ATOM 857 C C . ASP A 1 100 ? 25.505 1.084 -34.925 1.00 96.00 100 ASP A C 1
ATOM 859 O O . ASP A 1 100 ? 26.217 1.228 -35.922 1.00 96.00 100 ASP A O 1
ATOM 863 N N . LEU A 1 101 ? 24.449 0.268 -34.919 1.00 95.56 101 LEU A N 1
ATOM 864 C CA . LEU A 1 101 ? 24.051 -0.530 -36.079 1.00 95.56 101 LEU A CA 1
ATOM 865 C C . LEU A 1 101 ? 23.719 0.353 -37.286 1.00 95.56 101 LEU A C 1
ATOM 867 O O . LEU A 1 101 ? 24.209 0.096 -38.386 1.00 95.56 101 L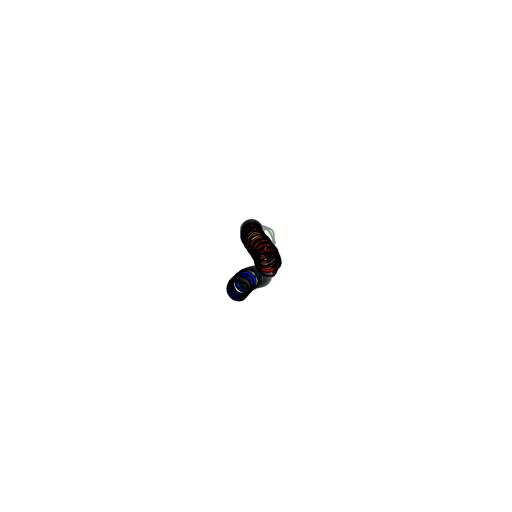EU A O 1
ATOM 871 N N . ARG A 1 102 ? 22.956 1.437 -37.089 1.00 94.69 102 ARG A N 1
ATOM 872 C CA . ARG A 1 102 ? 22.645 2.410 -38.152 1.00 94.69 102 ARG A CA 1
ATOM 873 C C . ARG A 1 102 ? 23.911 3.043 -38.732 1.00 94.69 102 ARG A C 1
ATOM 875 O O . ARG A 1 102 ? 24.030 3.160 -39.951 1.00 94.69 102 ARG A O 1
ATOM 882 N N . ARG A 1 103 ? 24.869 3.426 -37.878 1.00 94.94 103 ARG A N 1
ATOM 883 C CA . ARG A 1 103 ? 26.168 3.976 -38.309 1.00 94.94 103 ARG A CA 1
ATOM 884 C C . ARG A 1 103 ? 26.996 2.951 -39.080 1.00 94.94 103 ARG A C 1
ATOM 886 O O . ARG A 1 103 ? 27.569 3.300 -40.108 1.00 94.94 103 ARG A O 1
ATOM 893 N N . SER A 1 104 ? 27.059 1.713 -38.593 1.00 94.06 104 SER A N 1
ATOM 894 C CA . SER A 1 104 ? 27.776 0.612 -39.243 1.00 94.06 104 SER A CA 1
ATOM 895 C C . SER A 1 104 ? 27.209 0.330 -40.635 1.00 94.06 104 SER A C 1
ATOM 897 O O . SER A 1 104 ? 27.945 0.334 -41.620 1.00 94.06 104 SER A O 1
ATOM 899 N N . TYR A 1 105 ? 25.884 0.215 -40.742 1.00 90.81 105 TYR A N 1
ATOM 900 C CA . TYR A 1 105 ? 25.197 -0.010 -42.010 1.00 90.81 105 TYR A CA 1
ATOM 901 C C . TYR A 1 105 ? 25.437 1.125 -43.016 1.00 90.81 105 TYR A C 1
ATOM 903 O O . TYR A 1 105 ? 25.789 0.877 -44.166 1.00 90.81 105 TYR A O 1
ATOM 911 N N . ALA A 1 106 ? 25.342 2.383 -42.575 1.00 89.94 106 ALA A N 1
ATOM 912 C CA . ALA A 1 106 ? 25.620 3.539 -43.428 1.00 89.94 106 ALA A CA 1
ATOM 913 C C . ALA A 1 106 ? 27.079 3.596 -43.923 1.00 89.94 106 ALA A C 1
ATOM 915 O O . ALA A 1 106 ? 27.336 4.135 -44.998 1.00 89.94 106 ALA A O 1
ATOM 916 N N . ARG A 1 107 ? 28.035 3.058 -43.152 1.00 87.62 107 ARG A N 1
ATOM 917 C CA . ARG A 1 107 ? 29.441 2.934 -43.570 1.00 87.62 107 ARG A CA 1
ATOM 918 C C . ARG A 1 107 ? 29.659 1.793 -44.559 1.00 87.62 107 ARG A C 1
ATOM 920 O O . ARG A 1 107 ? 30.516 1.936 -45.411 1.00 87.62 107 ARG A O 1
ATOM 927 N N . ALA A 1 108 ? 28.905 0.702 -44.452 1.00 85.31 108 ALA A N 1
ATOM 928 C CA . ALA A 1 108 ? 29.031 -0.458 -45.336 1.00 85.31 108 ALA A CA 1
ATOM 929 C C . ALA A 1 108 ? 28.435 -0.240 -46.742 1.00 85.31 108 ALA A C 1
ATOM 931 O O . ALA A 1 108 ? 28.751 -0.990 -47.658 1.00 85.31 108 ALA A O 1
ATOM 932 N N . ILE A 1 109 ? 27.558 0.758 -46.908 1.00 81.25 109 ILE A N 1
ATOM 933 C CA . ILE A 1 109 ? 26.946 1.120 -48.202 1.00 81.25 109 ILE A CA 1
ATOM 934 C C . ILE A 1 109 ? 27.779 2.162 -48.977 1.00 81.25 109 ILE A C 1
ATOM 936 O O . ILE A 1 109 ? 27.545 2.366 -50.168 1.00 81.25 109 ILE A O 1
ATOM 940 N N . LYS A 1 110 ? 28.734 2.830 -48.321 1.00 56.12 110 LYS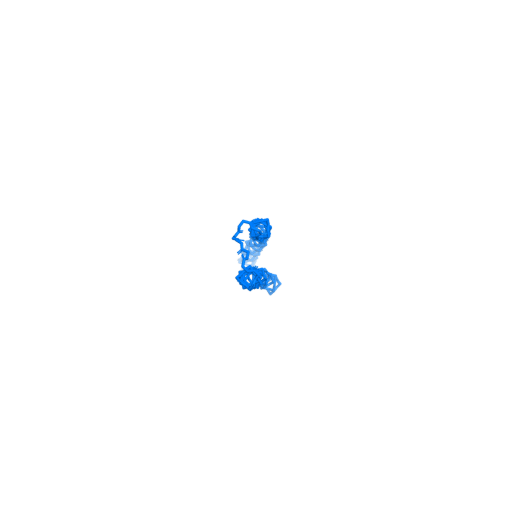 A N 1
ATOM 941 C CA . LYS A 1 110 ? 29.687 3.748 -48.966 1.00 56.12 110 LYS A CA 1
ATOM 942 C C . LYS A 1 110 ? 30.923 3.004 -49.446 1.00 56.12 110 LYS A C 1
ATOM 944 O O . LYS A 1 110 ? 31.438 3.417 -50.505 1.00 56.12 110 LYS A O 1
#

Sequence (110 aa):
MEDEYLKQKATFTNQRNELYERRDRLARIVEDEAGKMTAFLQKGQYSYQDGEQFYRSLQQLMEDSQFVCRHREDELQYQEDLLNRDYRKKQDELEQTIGDLRRSYARAIK

pLDDT: mean 93.69, std 4.57, range [56.12, 97.19]